Protein AF-0000000066698852 (afdb_homodimer)

Solvent-accessible surface area (backbone atoms only — not comparable to full-atom values): 9859 Å² total; per-residue (Å²): 121,86,80,68,68,72,32,49,58,66,70,62,49,50,51,53,52,51,56,53,48,52,40,48,75,69,67,52,78,54,37,38,57,51,14,38,50,54,21,51,51,42,23,73,74,72,44,73,38,41,27,20,40,26,29,68,40,68,20,53,28,74,77,62,49,87,61,31,27,42,60,52,72,57,92,77,29,40,36,40,39,32,29,46,48,65,72,72,73,83,120,120,87,81,68,70,71,32,48,58,65,68,62,50,50,51,54,52,50,54,54,47,50,41,48,75,69,67,52,78,54,36,40,57,52,13,38,51,53,22,51,51,42,24,72,74,72,45,71,36,39,29,19,39,26,30,67,40,68,19,55,27,74,77,62,49,87,60,30,28,41,59,51,73,56,89,78,29,39,37,40,39,34,30,47,46,66,72,72,73,83,120

pLDDT: mean 89.67, std 16.62, range [26.58, 98.56]

Foldseek 3Di:
DPPDDQQADPVLQVVLVVQLLVCVVVVNPPQVVSQVVSQVVCCVVPNHFKGKDKAQDDDDDDDADGRFWDWDDDVNMIMIMGGDDPPPPPD/DPPDDQQADPVLQVVLVVQLLVCVVVVNPPQVVSQVVSQVVCCVVPNHFKGKDKAQDDDDDDDADGRFWDWDDDVNMIMIMGGDDPPPPPD

Structure (mmCIF, N/CA/C/O backbone):
data_AF-0000000066698852-model_v1
#
loop_
_entity.id
_entity.type
_entity.pdbx_description
1 polymer 'Dynein light chain'
#
loop_
_atom_site.group_PDB
_atom_site.id
_atom_site.type_symbol
_atom_site.label_atom_id
_atom_site.label_alt_id
_atom_site.label_comp_id
_atom_site.label_asym_id
_atom_site.label_entity_id
_atom_site.label_seq_id
_atom_site.pdbx_PDB_ins_code
_atom_site.Cartn_x
_atom_site.Cartn_y
_atom_site.Cartn_z
_atom_site.occupancy
_atom_site.B_iso_or_equiv
_atom_site.auth_seq_id
_atom_site.auth_comp_id
_atom_site.auth_asym_id
_atom_site.auth_atom_id
_atom_site.pdbx_PDB_model_num
ATOM 1 N N . MET A 1 1 ? 5.797 -12.68 11.023 1 33.97 1 MET A N 1
ATOM 2 C CA . MET A 1 1 ? 4.699 -12.891 10.086 1 33.97 1 MET A CA 1
ATOM 3 C C . MET A 1 1 ? 3.662 -11.773 10.203 1 33.97 1 MET A C 1
ATOM 5 O O . MET A 1 1 ? 3.264 -11.406 11.312 1 33.97 1 MET A O 1
ATOM 9 N N . MET A 1 2 ? 3.812 -10.758 9.359 1 45.91 2 MET A N 1
ATOM 10 C CA . MET A 1 2 ? 2.898 -9.641 9.555 1 45.91 2 MET A CA 1
ATOM 11 C C . MET A 1 2 ? 1.487 -10.133 9.859 1 45.91 2 MET A C 1
ATOM 13 O O . MET A 1 2 ? 0.94 -10.953 9.117 1 45.91 2 MET A O 1
ATOM 17 N N . ASN A 1 3 ? 1.207 -10.367 11.055 1 53.03 3 ASN A N 1
ATOM 18 C CA . ASN A 1 3 ? -0.114 -10.844 11.453 1 53.03 3 ASN A CA 1
ATOM 19 C C . ASN A 1 3 ? -1.215 -9.898 10.977 1 53.03 3 ASN A C 1
ATOM 21 O O . ASN A 1 3 ? -1.346 -8.781 11.484 1 53.03 3 ASN A O 1
ATOM 25 N N . TYR A 1 4 ? -1.454 -10.109 9.586 1 64.75 4 TYR A N 1
ATOM 26 C CA . TYR A 1 4 ? -2.572 -9.297 9.125 1 64.75 4 TYR A CA 1
ATOM 27 C C . TYR A 1 4 ? -3.904 -9.945 9.484 1 64.75 4 TYR A C 1
ATOM 29 O O . TYR A 1 4 ? -4.082 -11.148 9.305 1 64.75 4 TYR A O 1
ATOM 37 N N . SER A 1 5 ? -4.57 -9.297 10.367 1 73 5 SER A N 1
ATOM 38 C CA . SER A 1 5 ? -5.941 -9.727 10.648 1 73 5 SER A CA 1
ATOM 39 C C . SER A 1 5 ? -6.902 -9.219 9.578 1 73 5 SER A C 1
ATOM 41 O O . SER A 1 5 ? -6.719 -8.125 9.031 1 73 5 SER A O 1
ATOM 43 N N . ILE A 1 6 ? -7.762 -10.227 9.141 1 80.19 6 ILE A N 1
ATOM 44 C CA . ILE A 1 6 ? -8.82 -9.805 8.234 1 80.19 6 ILE A CA 1
ATOM 45 C C . ILE A 1 6 ? -9.859 -8.984 8.992 1 80.19 6 ILE A C 1
ATOM 47 O O . ILE A 1 6 ? -10.398 -9.43 10.008 1 80.19 6 ILE A O 1
ATOM 51 N N . GLU A 1 7 ? -10.016 -7.797 8.727 1 87.75 7 GLU A N 1
ATOM 52 C CA . GLU A 1 7 ? -11.031 -6.891 9.258 1 87.75 7 GLU A CA 1
ATOM 53 C C . GLU A 1 7 ? -11.969 -6.41 8.156 1 87.75 7 GLU A C 1
ATOM 55 O O . GLU A 1 7 ? -11.922 -5.242 7.762 1 87.75 7 GLU A O 1
ATOM 60 N N . MET A 1 8 ? -12.781 -7.348 7.625 1 91.75 8 MET A N 1
ATOM 61 C CA . MET A 1 8 ? -13.719 -7.059 6.543 1 91.75 8 MET A CA 1
ATOM 62 C C . MET A 1 8 ? -14.844 -8.086 6.504 1 91.75 8 MET A C 1
ATOM 64 O O . MET A 1 8 ? -14.625 -9.258 6.82 1 91.75 8 MET A O 1
ATOM 68 N N . ASP A 1 9 ? -16.031 -7.656 6.125 1 92.56 9 ASP A N 1
ATOM 69 C CA . ASP A 1 9 ? -17.188 -8.547 5.965 1 92.56 9 ASP A CA 1
ATOM 70 C C . ASP A 1 9 ? -16.859 -9.68 4.992 1 92.56 9 ASP A C 1
ATOM 72 O O . ASP A 1 9 ? -16.188 -9.469 3.984 1 92.56 9 ASP A O 1
ATOM 76 N N . LYS A 1 10 ? -17.438 -10.852 5.242 1 94.31 10 LYS A N 1
ATOM 77 C CA . LYS A 1 10 ? -17.094 -12.07 4.52 1 94.31 10 LYS A CA 1
ATOM 78 C C . LYS A 1 10 ? -17.453 -11.945 3.039 1 94.31 10 LYS A C 1
ATOM 80 O O . LYS A 1 10 ? -16.703 -12.398 2.174 1 94.31 10 LYS A O 1
ATOM 85 N N . ALA A 1 11 ? -18.594 -11.469 2.789 1 95.19 11 ALA A N 1
ATOM 86 C CA . ALA A 1 11 ? -19.031 -11.352 1.399 1 95.19 11 ALA A CA 1
ATOM 87 C C . ALA A 1 11 ? -18.094 -10.445 0.604 1 95.19 11 ALA A C 1
ATOM 89 O O . ALA A 1 11 ? -17.734 -10.766 -0.531 1 95.19 11 ALA A O 1
ATOM 90 N N . LYS A 1 12 ? -17.75 -9.32 1.176 1 95.44 12 LYS A N 1
ATOM 91 C CA . LYS A 1 12 ? -16.812 -8.383 0.566 1 95.44 12 LYS A CA 1
ATOM 92 C C . LYS A 1 12 ? -15.445 -9.016 0.366 1 95.44 12 LYS A C 1
ATOM 94 O O . LYS A 1 12 ? -14.836 -8.859 -0.692 1 95.44 12 LYS A O 1
ATOM 99 N N . ALA A 1 13 ? -15.016 -9.742 1.309 1 97 13 ALA A N 1
ATOM 100 C CA . ALA A 1 13 ? -13.727 -10.43 1.243 1 97 13 ALA A CA 1
ATOM 101 C C . ALA A 1 13 ? -13.719 -11.477 0.128 1 97 13 ALA A C 1
ATOM 103 O O . ALA A 1 13 ? 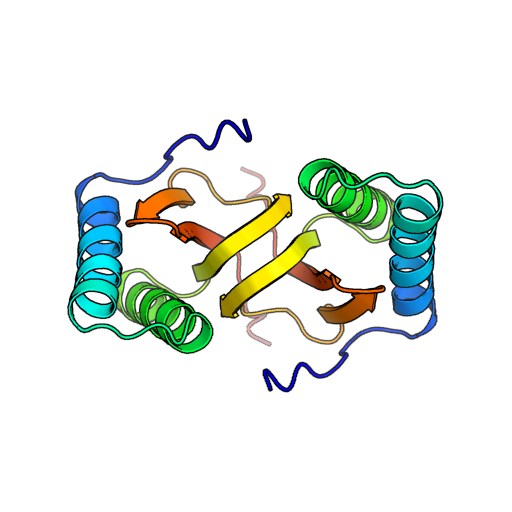-12.766 -11.555 -0.65 1 97 13 ALA A O 1
ATOM 104 N N . LEU A 1 14 ? -14.797 -12.211 0.045 1 97.44 14 LEU A N 1
ATOM 105 C CA . LEU A 1 14 ? -14.906 -13.25 -0.971 1 97.44 14 LEU A CA 1
ATOM 106 C C . LEU A 1 14 ? -14.938 -12.648 -2.369 1 97.44 14 LEU A C 1
ATOM 108 O O . LEU A 1 14 ? -14.352 -13.195 -3.303 1 97.44 14 LEU A O 1
ATOM 112 N N . PHE A 1 15 ? -15.617 -11.562 -2.438 1 98 15 PHE A N 1
ATOM 113 C CA . PHE A 1 15 ? -15.672 -10.852 -3.709 1 98 15 PHE A CA 1
ATOM 114 C C . PHE A 1 15 ? -14.281 -10.453 -4.172 1 98 15 PHE A C 1
ATOM 116 O O . PHE A 1 15 ? -13.914 -10.688 -5.324 1 98 15 PHE A O 1
ATOM 123 N N . ALA A 1 16 ? -13.484 -9.867 -3.367 1 98.38 16 ALA A N 1
ATOM 124 C CA . ALA A 1 16 ? -12.109 -9.461 -3.676 1 98.38 16 ALA A CA 1
ATOM 125 C C . ALA A 1 16 ? -11.258 -10.656 -4.082 1 98.38 16 ALA A C 1
ATOM 127 O O . ALA A 1 16 ? -10.547 -10.609 -5.086 1 98.38 16 ALA A O 1
ATOM 128 N N . GLN A 1 17 ? -11.344 -11.727 -3.289 1 98.31 17 GLN A N 1
ATOM 129 C CA . GLN A 1 17 ? -10.547 -12.922 -3.518 1 98.31 17 GLN A CA 1
ATOM 130 C C . GLN A 1 17 ? -10.875 -13.555 -4.867 1 98.31 17 GLN A C 1
ATOM 132 O O . GLN A 1 17 ? -9.977 -13.961 -5.609 1 98.31 17 GLN A O 1
ATOM 137 N N . LYS A 1 18 ? -12.125 -13.602 -5.172 1 98.31 18 LYS A N 1
ATOM 138 C CA . LYS A 1 18 ? -12.562 -14.18 -6.438 1 98.31 18 LYS A CA 1
ATOM 139 C C . LYS A 1 18 ? -12.07 -13.359 -7.621 1 98.31 18 LYS A C 1
ATOM 141 O O . LYS A 1 18 ? -11.664 -13.906 -8.648 1 98.31 18 LYS A O 1
ATOM 146 N N . LEU A 1 19 ? -12.172 -12.102 -7.496 1 98.44 19 LEU A N 1
ATOM 147 C CA . LEU A 1 19 ? -11.734 -11.203 -8.562 1 98.44 19 LEU A CA 1
ATOM 148 C C . LEU A 1 19 ? -10.258 -11.406 -8.875 1 98.44 19 LEU A C 1
ATOM 150 O O . LEU A 1 19 ? -9.875 -11.539 -10.039 1 98.44 19 LEU A O 1
ATOM 154 N N . VAL A 1 20 ? -9.383 -11.438 -7.895 1 98.5 20 VAL A N 1
ATOM 155 C CA . VAL A 1 20 ? -7.945 -11.578 -8.094 1 98.5 20 VAL A CA 1
ATOM 156 C C . VAL A 1 20 ? -7.633 -12.984 -8.602 1 98.5 20 VAL A C 1
ATOM 158 O O . VAL A 1 20 ? -6.805 -13.164 -9.5 1 98.5 20 VAL A O 1
ATOM 161 N N . GLN A 1 21 ? -8.32 -13.969 -7.992 1 98.25 21 GLN A N 1
ATOM 162 C CA . GLN A 1 21 ? -8.133 -15.352 -8.414 1 98.25 21 GLN A CA 1
ATOM 163 C C . GLN A 1 21 ? -8.422 -15.516 -9.906 1 98.25 21 GLN A C 1
ATOM 165 O O . GLN A 1 21 ? -7.691 -16.219 -10.609 1 98.25 21 GLN A O 1
ATOM 170 N N . LYS A 1 22 ? -9.484 -14.922 -10.289 1 98.38 22 LYS A N 1
ATOM 171 C CA . LYS A 1 22 ? -9.859 -14.977 -11.703 1 98.38 22 LYS A CA 1
ATOM 172 C C . LYS A 1 22 ? -8.727 -14.461 -12.586 1 98.38 22 LYS A C 1
ATOM 174 O O . LYS A 1 22 ? -8.375 -15.086 -13.586 1 98.38 22 LYS A O 1
ATOM 179 N N . GLU A 1 23 ? -8.133 -13.289 -12.258 1 98.12 23 GLU A N 1
ATOM 180 C CA . GLU A 1 23 ? -7.047 -12.703 -13.031 1 98.12 23 GLU A CA 1
ATOM 181 C C . GLU A 1 23 ? -5.84 -13.633 -13.078 1 98.12 23 GLU A C 1
ATOM 183 O O . GLU A 1 23 ? -5.246 -13.828 -14.141 1 98.12 23 GLU A O 1
ATOM 188 N N . ILE A 1 24 ? -5.582 -14.258 -11.953 1 96.94 24 ILE A N 1
ATOM 189 C CA . ILE A 1 24 ? -4.422 -15.133 -11.852 1 96.94 24 ILE A CA 1
ATOM 190 C C . ILE A 1 24 ? -4.664 -16.406 -12.641 1 96.94 24 ILE A C 1
ATOM 192 O O . ILE A 1 24 ? -3.764 -16.906 -13.32 1 96.94 24 ILE A O 1
ATOM 196 N N . ASP A 1 25 ? -5.848 -16.953 -12.547 1 96.81 25 ASP A N 1
ATOM 197 C CA . ASP A 1 25 ? -6.227 -18.156 -13.289 1 96.81 25 ASP A CA 1
ATOM 198 C C . ASP A 1 25 ? -6.121 -17.922 -14.797 1 96.81 25 ASP A C 1
ATOM 200 O O . ASP A 1 25 ? -5.809 -18.844 -15.555 1 96.81 25 ASP A O 1
ATOM 204 N N . MET A 1 26 ? -6.316 -16.703 -15.203 1 97.38 26 MET A N 1
ATOM 205 C CA . MET A 1 26 ? -6.23 -16.328 -16.609 1 97.38 26 MET A CA 1
ATOM 206 C C . MET A 1 26 ? -4.789 -16 -17 1 97.38 26 MET A C 1
ATOM 208 O O . MET A 1 26 ? -4.535 -15.531 -18.109 1 97.38 26 MET A O 1
ATOM 212 N N . LYS A 1 27 ? -3.889 -16.156 -16.062 1 95.69 27 LYS A N 1
ATOM 213 C CA . LYS A 1 27 ? -2.451 -15.977 -16.234 1 95.69 27 LYS A CA 1
ATOM 214 C C . LYS A 1 27 ? -2.113 -14.508 -16.484 1 95.69 27 LYS A C 1
ATOM 216 O O . LYS A 1 27 ? -1.196 -14.203 -17.25 1 95.69 27 LYS A O 1
ATOM 221 N N . ASN A 1 28 ? -3.002 -13.656 -16 1 95.5 28 ASN A N 1
ATOM 222 C CA . ASN A 1 28 ? -2.637 -12.25 -15.914 1 95.5 28 ASN A CA 1
ATOM 223 C C . ASN A 1 28 ? -1.689 -11.984 -14.75 1 95.5 28 ASN A C 1
ATOM 225 O O . ASN A 1 28 ? -2.107 -12 -13.594 1 95.5 28 ASN A O 1
ATOM 229 N N . TYR A 1 29 ? -0.413 -11.641 -15.062 1 94 29 TYR A N 1
ATOM 230 C CA . TYR A 1 29 ? 0.559 -11.453 -13.992 1 94 29 TYR A CA 1
ATOM 231 C C . TYR A 1 29 ? 1.043 -10.008 -13.945 1 94 29 TYR A C 1
ATOM 233 O O . TYR A 1 29 ? 2.131 -9.727 -13.438 1 94 29 TYR A O 1
ATOM 241 N N . ASN A 1 30 ? 0.287 -9.195 -14.695 1 96.81 30 ASN A N 1
ATOM 242 C CA . ASN A 1 30 ? 0.529 -7.766 -14.508 1 96.81 30 ASN A CA 1
ATOM 243 C C . ASN A 1 30 ? -0.047 -7.27 -13.188 1 96.81 30 ASN A C 1
ATOM 245 O O . ASN A 1 30 ? -1.212 -6.871 -13.125 1 96.81 30 ASN A O 1
ATOM 249 N N . LEU A 1 31 ? 0.776 -7.309 -12.18 1 97 31 LEU A N 1
ATOM 250 C CA . LEU A 1 31 ? 0.359 -7.059 -10.797 1 97 31 LEU A CA 1
ATOM 251 C C . LEU A 1 31 ? -0.212 -5.652 -10.648 1 97 31 LEU A C 1
ATOM 253 O O . LEU A 1 31 ? -1.155 -5.441 -9.883 1 97 31 LEU A O 1
ATOM 257 N N . GLN A 1 32 ? 0.318 -4.789 -11.438 1 96.25 32 GLN A N 1
ATOM 258 C CA . GLN A 1 32 ? -0.201 -3.428 -11.414 1 96.25 32 GLN A CA 1
ATOM 259 C C . GLN A 1 32 ? -1.63 -3.373 -11.945 1 96.25 32 GLN A C 1
ATOM 261 O O . GLN A 1 32 ? -2.479 -2.67 -11.391 1 96.25 32 GLN A O 1
ATOM 266 N N . GLN A 1 33 ? -1.847 -4.016 -12.914 1 97.25 33 GLN A N 1
ATOM 267 C CA . GLN A 1 33 ? -3.178 -4.039 -13.516 1 97.25 33 GLN A CA 1
ATOM 268 C C . GLN A 1 33 ? -4.184 -4.719 -12.594 1 97.25 33 GLN A C 1
ATOM 270 O O . GLN A 1 33 ? -5.336 -4.297 -12.5 1 97.25 33 GLN A O 1
ATOM 275 N N . ILE A 1 34 ? -3.748 -5.754 -11.953 1 98.31 34 ILE A N 1
ATOM 276 C CA . ILE A 1 34 ? -4.625 -6.457 -11.023 1 98.31 34 ILE A CA 1
ATOM 277 C C . ILE A 1 34 ? -4.973 -5.539 -9.852 1 98.31 34 ILE A C 1
ATOM 279 O O . ILE A 1 34 ? -6.137 -5.449 -9.453 1 98.31 34 ILE A O 1
ATOM 283 N N . ALA A 1 35 ? -3.977 -4.891 -9.375 1 98.5 35 ALA A N 1
ATOM 284 C CA . ALA A 1 35 ? -4.207 -3.947 -8.281 1 98.5 35 ALA A CA 1
ATOM 285 C C . ALA A 1 35 ? -5.176 -2.848 -8.703 1 98.5 35 ALA A C 1
ATOM 287 O O . ALA A 1 35 ? -6.078 -2.484 -7.941 1 98.5 35 ALA A O 1
ATOM 288 N N . LYS A 1 36 ? -4.977 -2.383 -9.867 1 98.12 36 LYS A N 1
ATOM 289 C CA . LYS A 1 36 ? -5.859 -1.353 -10.406 1 98.12 36 LYS A CA 1
ATOM 290 C C . LYS A 1 36 ? -7.293 -1.858 -10.516 1 98.12 36 LYS A C 1
ATOM 292 O O . LYS A 1 36 ? -8.234 -1.169 -10.102 1 98.12 36 LYS A O 1
ATOM 297 N N . LEU A 1 37 ? -7.441 -2.977 -11.023 1 98.5 37 LEU A N 1
ATOM 298 C CA . LEU A 1 37 ? -8.758 -3.588 -11.195 1 98.5 37 LEU A CA 1
ATOM 299 C C . LEU A 1 37 ? -9.469 -3.717 -9.852 1 98.5 37 LEU A C 1
ATOM 301 O O . LEU A 1 37 ? -10.633 -3.326 -9.727 1 98.5 37 LEU A O 1
ATOM 305 N N . LEU A 1 38 ? -8.781 -4.277 -8.922 1 98.56 38 LEU A N 1
ATOM 306 C CA . LEU A 1 38 ? -9.367 -4.492 -7.602 1 98.56 38 LEU A CA 1
ATOM 307 C C . LEU A 1 38 ? -9.719 -3.162 -6.945 1 98.56 38 LEU A C 1
ATOM 309 O O . LEU A 1 38 ? -10.844 -2.982 -6.465 1 98.56 38 LEU A O 1
ATOM 313 N N . LYS A 1 39 ? -8.852 -2.26 -6.957 1 97.81 39 LYS A N 1
ATOM 314 C CA . LYS A 1 39 ? -9.062 -0.948 -6.352 1 97.81 39 LYS A CA 1
ATOM 315 C C . LYS A 1 39 ? -10.258 -0.239 -6.98 1 97.81 39 LYS A C 1
ATOM 317 O O . LYS A 1 39 ? -11.141 0.246 -6.273 1 97.81 39 LYS A O 1
ATOM 322 N N . GLU A 1 40 ? -10.312 -0.208 -8.258 1 98.19 40 GLU A N 1
ATOM 323 C CA . GLU A 1 40 ? -11.375 0.508 -8.961 1 98.19 40 GLU A CA 1
ATOM 324 C C . GLU A 1 40 ? -12.719 -0.181 -8.773 1 98.19 40 GLU A C 1
ATOM 326 O O . GLU A 1 40 ? -13.75 0.485 -8.648 1 98.19 40 GLU A O 1
ATOM 331 N N . THR A 1 41 ? -12.758 -1.433 -8.773 1 98.44 41 THR A N 1
ATOM 332 C CA . THR A 1 41 ? -13.984 -2.182 -8.555 1 98.44 41 THR A CA 1
ATOM 333 C C . THR A 1 41 ? -14.555 -1.899 -7.164 1 98.44 41 THR A C 1
ATOM 335 O O . THR A 1 41 ? -15.758 -1.688 -7.012 1 98.44 41 THR A O 1
ATOM 338 N N . PHE A 1 42 ? -13.711 -1.818 -6.219 1 97.75 42 PHE A N 1
ATOM 339 C CA . PHE A 1 42 ? -14.164 -1.561 -4.855 1 97.75 42 PHE A CA 1
ATOM 340 C C . PHE A 1 42 ? -14.562 -0.099 -4.688 1 97.75 42 PHE A C 1
ATOM 342 O O . PHE A 1 42 ? -15.531 0.209 -3.99 1 97.75 42 PHE A O 1
ATOM 349 N N . ASP A 1 43 ? -13.836 0.74 -5.293 1 96.31 43 ASP A N 1
ATOM 350 C CA . ASP A 1 43 ? -14.258 2.137 -5.289 1 96.31 43 ASP A CA 1
ATOM 351 C C . ASP A 1 43 ? -15.672 2.287 -5.848 1 96.31 43 ASP A C 1
ATOM 353 O O . ASP A 1 43 ? -16.5 3 -5.273 1 96.31 43 ASP A O 1
ATOM 357 N N . LYS A 1 44 ? -15.922 1.626 -6.902 1 97.69 44 LYS A N 1
ATOM 358 C CA . LYS A 1 44 ? -17.203 1.723 -7.594 1 97.69 44 LYS A CA 1
ATOM 359 C C . LYS A 1 44 ? -18.312 1.052 -6.789 1 97.69 44 LYS A C 1
ATOM 361 O O . LYS A 1 44 ? -19.438 1.548 -6.742 1 97.69 44 LYS A O 1
ATOM 366 N N . THR A 1 45 ? -18.047 -0.022 -6.117 1 96.81 45 THR A N 1
ATOM 367 C CA . THR A 1 45 ? -19.047 -0.869 -5.492 1 96.81 45 THR A CA 1
ATOM 368 C C . THR A 1 45 ? -19.281 -0.449 -4.043 1 96.81 45 THR A C 1
ATOM 370 O O . THR A 1 45 ? -20.406 -0.529 -3.545 1 96.81 45 THR A O 1
ATOM 373 N N . TYR A 1 46 ? -18.234 0.055 -3.375 1 94.62 46 TYR A N 1
ATOM 374 C CA . TYR A 1 46 ? -18.344 0.225 -1.932 1 94.62 46 TYR A CA 1
ATOM 375 C C . TYR A 1 46 ? -17.953 1.636 -1.514 1 94.62 46 TYR A C 1
ATOM 377 O O . TYR A 1 46 ? -17.797 1.915 -0.323 1 94.62 46 TYR A O 1
ATOM 385 N N . GLY A 1 47 ? -17.719 2.482 -2.441 1 93.38 47 GLY A N 1
ATOM 386 C CA . GLY A 1 47 ? -17.344 3.855 -2.139 1 93.38 47 GLY A CA 1
ATOM 387 C C . GLY A 1 47 ? -15.859 4.113 -2.281 1 93.38 47 GLY A C 1
ATOM 388 O O . GLY A 1 47 ? -15.047 3.223 -2.037 1 93.38 47 GLY A O 1
ATOM 389 N N . ILE A 1 48 ? -15.492 5.301 -2.471 1 91.69 48 ILE A N 1
ATOM 390 C CA . ILE A 1 48 ? -14.133 5.684 -2.838 1 91.69 48 ILE A CA 1
ATOM 391 C C . ILE A 1 48 ? -13.211 5.512 -1.637 1 91.69 48 ILE A C 1
ATOM 393 O O . ILE A 1 48 ? -13.672 5.395 -0.5 1 91.69 48 ILE A O 1
ATOM 397 N N . GLY A 1 49 ? -11.875 5.434 -1.916 1 92.25 49 GLY A N 1
ATOM 398 C CA . GLY A 1 49 ? -10.891 5.441 -0.848 1 92.25 49 GLY A CA 1
ATOM 399 C C . GLY A 1 49 ? -10.117 4.141 -0.734 1 92.25 49 GLY A C 1
ATOM 400 O O . GLY A 1 49 ? -9.211 4.02 0.095 1 92.25 49 GLY A O 1
ATOM 401 N N . TRP A 1 50 ? -10.438 3.223 -1.534 1 95.44 50 TRP A N 1
ATOM 402 C CA . TRP A 1 50 ? -9.734 1.945 -1.458 1 95.44 50 TRP A CA 1
ATOM 403 C C . TRP A 1 50 ? -8.336 2.057 -2.055 1 95.44 50 TRP A C 1
ATOM 405 O O . TRP A 1 50 ? -8.109 2.82 -2.998 1 95.44 50 TRP A O 1
ATOM 415 N N . GLN A 1 51 ? -7.32 1.324 -1.535 1 96.5 51 GLN A N 1
ATOM 416 C CA . GLN A 1 51 ? -5.957 1.142 -2.02 1 96.5 51 GLN A CA 1
ATOM 417 C C . GLN A 1 51 ? -5.609 -0.339 -2.143 1 96.5 51 GLN A C 1
ATOM 419 O O . GLN A 1 51 ? -6.062 -1.158 -1.342 1 96.5 51 GLN A O 1
ATOM 424 N N . CYS A 1 52 ? -4.789 -0.672 -3.084 1 98.25 52 CYS A N 1
ATOM 425 C CA . CYS A 1 52 ? -4.484 -2.084 -3.279 1 98.25 52 CYS A CA 1
ATOM 426 C C . CYS A 1 52 ? -2.998 -2.287 -3.562 1 98.25 52 CYS A C 1
ATOM 428 O O . CYS A 1 52 ? -2.4 -1.535 -4.336 1 98.25 52 CYS A O 1
ATOM 430 N N . ILE A 1 53 ? -2.416 -3.244 -2.918 1 98.31 53 ILE A N 1
ATOM 431 C CA . ILE A 1 53 ? -1.06 -3.727 -3.148 1 98.31 53 ILE A CA 1
ATOM 432 C C . ILE A 1 53 ? -1.088 -5.227 -3.439 1 98.31 53 ILE A C 1
ATOM 434 O O . ILE A 1 53 ? -1.791 -5.98 -2.764 1 98.31 53 ILE A O 1
ATOM 438 N N . ILE A 1 54 ? -0.388 -5.672 -4.414 1 98.31 54 ILE A N 1
ATOM 439 C CA . ILE A 1 54 ? -0.248 -7.094 -4.723 1 98.31 54 ILE A CA 1
ATOM 440 C C . ILE A 1 54 ? 1.203 -7.398 -5.086 1 98.31 54 ILE A C 1
ATOM 442 O O . ILE A 1 54 ? 1.825 -6.664 -5.855 1 98.31 54 ILE A O 1
ATOM 446 N N . GLY A 1 55 ? 1.785 -8.453 -4.512 1 97.56 55 GLY A N 1
ATOM 447 C CA . GLY A 1 55 ? 3.17 -8.781 -4.816 1 97.56 55 GLY A CA 1
ATOM 448 C C . GLY A 1 55 ? 3.645 -10.047 -4.141 1 97.56 55 GLY A C 1
ATOM 449 O O . GLY A 1 55 ? 2.914 -10.648 -3.344 1 97.56 55 GLY A O 1
ATOM 450 N N . ASN A 1 56 ? 4.887 -10.539 -4.461 1 96.44 56 ASN A N 1
ATOM 451 C CA . ASN A 1 56 ? 5.422 -11.758 -3.863 1 96.44 56 ASN A CA 1
ATOM 452 C C . ASN A 1 56 ? 6.637 -11.469 -2.986 1 96.44 56 ASN A C 1
ATOM 454 O O . ASN A 1 56 ? 7.113 -12.352 -2.268 1 96.44 56 ASN A O 1
ATOM 458 N N . SER A 1 57 ? 7.109 -10.172 -3.027 1 96.06 57 SER A N 1
ATOM 459 C CA . SER A 1 57 ? 8.234 -9.789 -2.182 1 96.06 57 SER A CA 1
ATOM 460 C C . SER A 1 57 ? 8.164 -8.312 -1.797 1 96.06 57 SER A C 1
ATOM 462 O O . SER A 1 57 ? 8.766 -7.461 -2.457 1 96.06 57 SER A O 1
ATOM 464 N N . PHE A 1 58 ? 7.5 -8.055 -0.736 1 97.44 58 PHE A N 1
ATOM 465 C CA . PHE A 1 58 ? 7.359 -6.688 -0.26 1 97.44 58 PHE A CA 1
ATOM 466 C C . PHE A 1 58 ? 7.023 -6.66 1.227 1 97.44 58 PHE A C 1
ATOM 468 O O . PHE A 1 58 ? 6.551 -7.656 1.779 1 97.44 58 PHE A O 1
ATOM 475 N N . GLY A 1 59 ? 7.297 -5.559 1.866 1 96.75 59 GLY A N 1
ATOM 476 C CA . GLY A 1 59 ? 6.809 -5.176 3.182 1 96.75 59 GLY A CA 1
ATOM 477 C C . GLY A 1 59 ? 6.035 -3.871 3.176 1 96.75 59 GLY A C 1
ATOM 478 O O . GLY A 1 59 ? 6.203 -3.049 2.271 1 96.75 59 GLY A O 1
ATOM 479 N N . CYS A 1 60 ? 5.156 -3.719 4.188 1 97.19 60 CYS A N 1
ATOM 480 C CA . CYS A 1 60 ? 4.363 -2.494 4.254 1 97.19 60 CYS A CA 1
ATOM 481 C C . CYS A 1 60 ? 3.932 -2.201 5.684 1 97.19 60 CYS A C 1
ATOM 483 O O . CYS A 1 60 ? 3.971 -3.086 6.543 1 97.19 60 CYS A O 1
ATOM 485 N N . TYR A 1 61 ? 3.711 -1.006 5.898 1 96.44 61 TYR A N 1
ATOM 486 C CA . TYR A 1 61 ? 3.115 -0.547 7.148 1 96.44 61 TYR A CA 1
ATOM 487 C C . TYR A 1 61 ? 2.072 0.535 6.891 1 96.44 61 TYR A C 1
ATOM 489 O O . TYR A 1 61 ? 2.41 1.643 6.465 1 96.44 61 TYR A O 1
ATOM 497 N N . ILE A 1 62 ? 0.792 0.109 7.109 1 94.44 62 ILE A N 1
ATOM 498 C CA . ILE A 1 62 ? -0.32 0.964 6.707 1 94.44 62 ILE A CA 1
ATOM 499 C C . ILE A 1 62 ? -1.328 1.068 7.852 1 94.44 62 ILE A C 1
ATOM 501 O O . ILE A 1 62 ? -1.437 0.158 8.68 1 94.44 62 ILE A O 1
ATOM 505 N N . THR A 1 63 ? -1.964 2.164 7.938 1 90.12 63 THR A N 1
ATOM 506 C CA . THR A 1 63 ? -3.104 2.375 8.828 1 90.12 63 THR A CA 1
ATOM 507 C C . THR A 1 63 ? -4.41 2.354 8.039 1 90.12 63 THR A C 1
ATOM 509 O O . THR A 1 63 ? -4.484 2.895 6.934 1 90.12 63 THR A O 1
ATOM 512 N N . HIS A 1 64 ? -5.367 1.631 8.508 1 86.06 64 HIS A N 1
ATOM 513 C CA . HIS A 1 64 ? -6.637 1.471 7.805 1 86.06 64 HIS A CA 1
ATOM 514 C C . HIS A 1 64 ? -7.816 1.726 8.734 1 86.06 64 HIS A C 1
ATOM 516 O O . HIS A 1 64 ? -7.664 1.729 9.961 1 86.06 64 HIS A O 1
ATOM 522 N N . LEU A 1 65 ? -8.992 1.982 8.156 1 85.38 65 LEU A N 1
ATOM 523 C CA . LEU A 1 65 ? -10.234 2.125 8.906 1 85.38 65 LEU A CA 1
ATOM 524 C C . LEU A 1 65 ? -10.719 0.771 9.422 1 85.38 65 LEU A C 1
ATOM 526 O O . LEU A 1 65 ? -10.344 -0.271 8.875 1 85.38 65 LEU A O 1
ATOM 530 N N . PRO A 1 66 ? -11.477 0.809 10.484 1 87 66 PRO A N 1
ATOM 531 C CA . PRO A 1 66 ? -12.039 -0.449 10.977 1 87 66 PRO A CA 1
ATOM 532 C C . PRO A 1 66 ? -12.891 -1.162 9.93 1 87 66 PRO A C 1
ATOM 534 O O . PRO A 1 66 ? -13.625 -0.514 9.172 1 87 66 PRO A O 1
ATOM 537 N N . ASN A 1 67 ? -12.789 -2.475 9.836 1 88.56 67 ASN A N 1
ATOM 538 C CA . ASN A 1 67 ? -13.586 -3.35 8.977 1 88.56 67 ASN A CA 1
ATOM 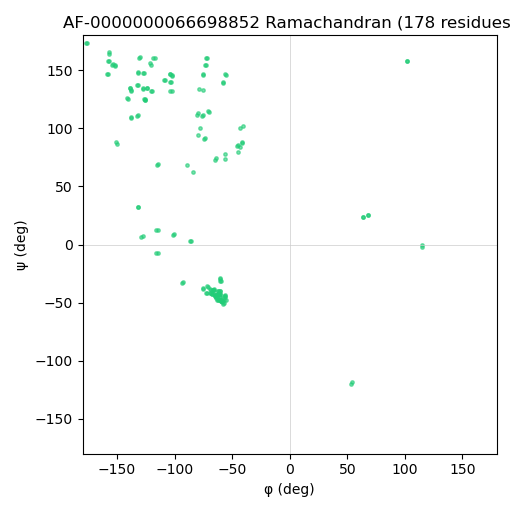539 C C . ASN A 1 67 ? -13.344 -3.053 7.496 1 88.56 67 ASN A C 1
ATOM 541 O O . ASN A 1 67 ? -14.234 -3.229 6.672 1 88.56 67 ASN A O 1
ATOM 545 N N . SER A 1 68 ? -12.273 -2.508 7.207 1 92.38 68 SER A N 1
ATOM 546 C CA . SE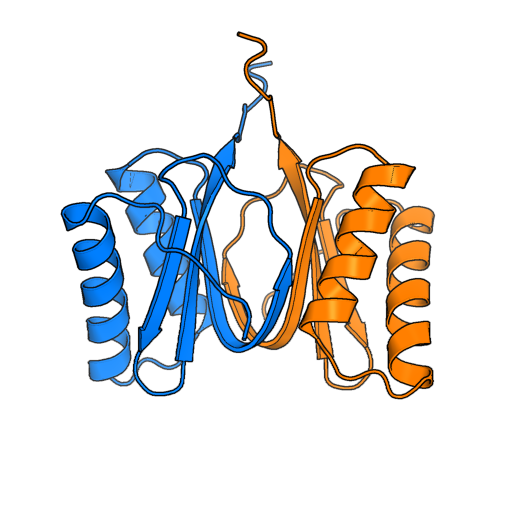R A 1 68 ? -11.992 -2.1 5.836 1 92.38 68 SER A CA 1
ATOM 547 C C . SER A 1 68 ? -10.609 -2.559 5.395 1 92.38 68 SER A C 1
ATOM 549 O O . SER A 1 68 ? -9.906 -1.843 4.672 1 92.38 68 SER A O 1
ATOM 551 N N . PHE A 1 69 ? -10.227 -3.643 5.91 1 95.69 69 PHE A N 1
ATOM 552 C CA . PHE A 1 69 ? -8.914 -4.184 5.605 1 95.69 69 PHE A CA 1
ATOM 553 C C . PHE A 1 69 ? -9 -5.66 5.234 1 95.69 69 PHE A C 1
ATOM 555 O O . PHE A 1 69 ? -9.656 -6.438 5.93 1 95.69 69 PHE A O 1
ATOM 562 N N . LEU A 1 70 ? -8.273 -6.039 4.223 1 97 70 LEU A N 1
ATOM 563 C CA . LEU A 1 70 ? -8.227 -7.43 3.783 1 97 70 LEU A CA 1
ATOM 564 C C . LEU A 1 70 ? -6.816 -7.816 3.354 1 97 70 LEU A C 1
ATOM 566 O O . LEU A 1 70 ? -6.195 -7.117 2.549 1 97 70 LEU A O 1
ATOM 570 N N . TYR A 1 71 ? -6.344 -8.836 3.922 1 96.75 71 TYR A N 1
ATOM 571 C CA . TYR A 1 71 ? -5.105 -9.477 3.5 1 96.75 71 TYR A CA 1
ATOM 572 C C . TYR A 1 71 ? -5.352 -10.93 3.107 1 96.75 71 TYR A C 1
ATOM 574 O O . TYR A 1 71 ? -5.973 -11.688 3.859 1 96.75 71 TYR A O 1
ATOM 58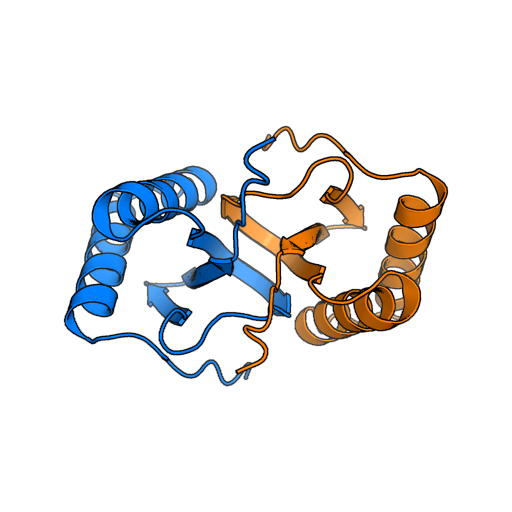2 N N . PHE A 1 72 ? -4.836 -11.344 1.976 1 97.19 72 PHE A N 1
ATOM 583 C CA . PHE A 1 72 ? -4.953 -12.75 1.6 1 97.19 72 PHE A CA 1
ATOM 584 C C . PHE A 1 72 ? -3.861 -13.133 0.609 1 97.19 72 PHE A C 1
ATOM 586 O O . PHE A 1 72 ? -3.188 -12.266 0.048 1 97.19 72 PHE A O 1
ATOM 593 N N . SER A 1 73 ? -3.73 -14.422 0.473 1 96.69 73 SER A N 1
ATOM 594 C CA . SER A 1 73 ? -2.773 -14.953 -0.493 1 96.69 73 SER A CA 1
ATOM 595 C C . SER A 1 73 ? -3.484 -15.594 -1.681 1 96.69 73 SER A C 1
ATOM 597 O O . SER A 1 73 ? -4.535 -16.219 -1.52 1 96.69 73 SER A O 1
ATOM 599 N N . VAL A 1 74 ? -2.955 -15.414 -2.803 1 96.5 74 VAL A N 1
ATOM 600 C CA . VAL A 1 74 ? -3.379 -16.109 -4.016 1 96.5 74 VAL A CA 1
ATOM 601 C C . VAL A 1 74 ? -2.156 -16.656 -4.75 1 96.5 74 VAL A C 1
ATOM 603 O O . VAL A 1 74 ? -1.331 -15.891 -5.254 1 96.5 74 VAL A O 1
ATOM 606 N N . GLN A 1 75 ? -2.068 -18 -4.73 1 95.19 75 GLN A N 1
ATOM 607 C CA . GLN A 1 75 ? -0.857 -18.656 -5.215 1 95.19 75 GLN A CA 1
ATOM 608 C C . GLN A 1 75 ? 0.381 -18.109 -4.508 1 95.19 75 GLN A C 1
ATOM 610 O O . GLN A 1 75 ? 0.476 -18.172 -3.279 1 95.19 75 GLN A O 1
ATOM 615 N N . TYR A 1 76 ? 1.302 -17.5 -5.258 1 94.06 76 TYR A N 1
ATOM 616 C CA . TYR A 1 76 ? 2.531 -17.062 -4.609 1 94.06 76 TYR A CA 1
ATOM 617 C C . TYR A 1 76 ? 2.494 -15.555 -4.336 1 94.06 76 TYR A C 1
ATOM 619 O O . TYR A 1 76 ? 3.467 -14.992 -3.834 1 94.06 76 TYR A O 1
ATOM 627 N N . PHE A 1 77 ? 1.307 -14.969 -4.566 1 97 77 PHE A N 1
ATOM 628 C CA . PHE A 1 77 ? 1.187 -13.523 -4.359 1 97 77 PHE A CA 1
ATOM 629 C C . PHE A 1 77 ? 0.454 -13.227 -3.057 1 97 77 PHE A C 1
ATOM 631 O O . PHE A 1 77 ? -0.429 -13.984 -2.646 1 97 77 PHE A O 1
ATOM 638 N N . SER A 1 78 ? 0.847 -12.164 -2.449 1 97.25 78 SER A N 1
ATOM 639 C CA . SER A 1 78 ? 0.072 -11.57 -1.363 1 97.25 78 SER A CA 1
ATOM 640 C C . SER A 1 78 ? -0.703 -10.352 -1.841 1 97.25 78 SER A C 1
ATOM 642 O O . SER A 1 78 ? -0.194 -9.555 -2.637 1 97.25 78 SER A O 1
ATOM 644 N N . VAL A 1 79 ? -1.895 -10.172 -1.271 1 98.06 79 VAL A N 1
ATOM 645 C CA . VAL A 1 79 ? -2.76 -9.055 -1.636 1 98.06 79 VAL A CA 1
ATOM 646 C C . VAL A 1 79 ? -3.174 -8.289 -0.38 1 98.06 79 VAL A C 1
ATOM 648 O O . VAL A 1 79 ? -3.555 -8.898 0.625 1 98.06 79 VAL A O 1
ATOM 651 N N . ILE A 1 80 ? -3.068 -7 -0.476 1 97.94 80 ILE A N 1
ATOM 652 C CA . ILE A 1 80 ? -3.576 -6.133 0.581 1 97.94 80 ILE A CA 1
ATOM 653 C C . ILE A 1 80 ? -4.547 -5.113 -0.01 1 97.94 80 ILE A C 1
ATOM 655 O O . ILE A 1 80 ? -4.215 -4.406 -0.963 1 97.94 80 ILE A O 1
ATOM 659 N N . LEU A 1 81 ? -5.707 -5.098 0.506 1 97.94 81 LEU A N 1
ATOM 660 C CA . LEU A 1 81 ? -6.77 -4.16 0.162 1 97.94 81 LEU A CA 1
ATOM 661 C C . LEU A 1 81 ? -7.289 -3.447 1.406 1 97.94 81 LEU A C 1
ATOM 663 O O . LEU A 1 81 ? -7.621 -4.094 2.404 1 97.94 81 LEU A O 1
ATOM 667 N N . PHE A 1 82 ? -7.262 -2.102 1.33 1 96.06 82 PHE A N 1
ATOM 668 C CA . PHE A 1 82 ? -7.727 -1.374 2.506 1 96.06 82 PHE A CA 1
ATOM 669 C C . PHE A 1 82 ? -8.297 -0.016 2.113 1 96.06 82 PHE A C 1
ATOM 671 O O . PHE A 1 82 ? -7.957 0.521 1.056 1 96.06 82 PHE A O 1
ATOM 678 N N . GLN A 1 83 ? -9.164 0.437 2.938 1 93.69 83 GLN A N 1
ATOM 679 C CA . GLN A 1 83 ? -9.797 1.729 2.68 1 93.69 83 GLN A CA 1
ATOM 680 C C . GLN A 1 83 ? -9.203 2.814 3.574 1 93.69 83 GLN A C 1
ATOM 682 O O . GLN A 1 83 ? -8.844 2.555 4.727 1 93.69 83 GLN A O 1
ATOM 687 N N . THR A 1 84 ? -9 3.967 3.027 1 90.38 84 THR A N 1
ATOM 688 C CA . THR A 1 84 ? -8.602 5.164 3.764 1 90.38 84 THR A CA 1
ATOM 689 C C . THR A 1 84 ? -9.656 6.258 3.629 1 90.38 84 THR A C 1
ATOM 691 O O . THR A 1 84 ? -10.578 6.141 2.818 1 90.38 84 THR A O 1
ATOM 694 N N . ASN A 1 85 ? -9.648 7.273 4.574 1 81 85 ASN A N 1
ATOM 695 C CA . ASN A 1 85 ? -10.57 8.398 4.484 1 81 85 ASN A CA 1
ATOM 696 C C . ASN A 1 85 ? -10.109 9.422 3.449 1 81 85 ASN A C 1
ATOM 698 O O . ASN A 1 85 ? -8.938 9.805 3.432 1 81 85 ASN A O 1
ATOM 702 N N . LEU A 1 86 ? -10.648 9.406 2.307 1 66.38 86 LEU A N 1
ATOM 703 C CA . LEU A 1 86 ? -10.312 10.445 1.34 1 66.38 86 LEU A CA 1
ATOM 704 C C . LEU A 1 86 ? -11.25 11.641 1.479 1 66.38 86 LEU A C 1
ATOM 706 O O . LEU A 1 86 ? -12.469 11.492 1.375 1 66.38 86 LEU A O 1
ATOM 710 N N . THR A 1 87 ? -11.297 12.43 2.449 1 52.91 87 THR A N 1
ATOM 711 C CA . THR A 1 87 ? -12.172 13.594 2.555 1 52.91 87 THR A CA 1
ATOM 712 C C . THR A 1 87 ? -11.828 14.625 1.488 1 52.91 87 THR A C 1
ATOM 714 O O . THR A 1 87 ? -10.719 15.156 1.464 1 52.91 87 THR A O 1
ATOM 717 N N . THR A 1 88 ? -12.211 14.328 0.236 1 45.81 88 THR A N 1
ATOM 718 C CA . THR A 1 88 ? -12.102 15.414 -0.733 1 45.81 88 THR A CA 1
ATOM 719 C C . THR A 1 88 ? -12.602 16.719 -0.134 1 45.81 88 THR A C 1
ATOM 721 O O . THR A 1 88 ? -13.664 16.766 0.493 1 45.81 88 THR A O 1
ATOM 724 N N . ALA A 1 89 ? -11.75 17.531 0.293 1 37.84 89 ALA A N 1
ATOM 725 C CA . ALA A 1 89 ? -12.203 18.875 0.675 1 37.84 89 ALA A CA 1
ATOM 726 C C . ALA A 1 89 ? -13.148 19.453 -0.375 1 37.84 89 ALA A C 1
ATOM 728 O O . ALA A 1 89 ? -12.828 19.453 -1.566 1 37.84 89 ALA A O 1
ATOM 729 N N . ILE A 1 90 ? -14.398 19.203 -0.367 1 31.36 90 ILE A N 1
ATOM 730 C CA . ILE A 1 90 ? -15.266 20.094 -1.123 1 31.36 90 ILE A CA 1
ATOM 731 C C . ILE A 1 90 ? -14.875 21.547 -0.857 1 31.36 90 ILE A C 1
ATOM 733 O O . ILE A 1 90 ? -14.906 22 0.287 1 31.36 90 ILE A O 1
ATOM 737 N N . VAL A 1 91 ? -13.812 21.953 -1.547 1 26.58 91 VAL A N 1
ATOM 738 C CA . VAL A 1 91 ? -13.789 23.406 -1.694 1 26.58 91 VAL A CA 1
ATOM 739 C C . VAL A 1 91 ? -14.727 23.828 -2.818 1 26.58 91 VAL A C 1
ATOM 741 O O . VAL A 1 91 ? -14.93 23.094 -3.779 1 26.58 91 VAL A O 1
ATOM 744 N N . MET B 1 1 ? 6.094 1.04 -16.922 1 34.5 1 MET B N 1
ATOM 745 C CA . MET B 1 1 ? 6.848 1.598 -15.805 1 34.5 1 MET B CA 1
ATOM 746 C C . MET B 1 1 ? 5.98 2.543 -14.977 1 34.5 1 MET B C 1
ATOM 748 O O . MET B 1 1 ? 5.277 3.391 -15.531 1 34.5 1 MET B O 1
ATOM 752 N N . MET B 1 2 ? 5.387 2.008 -13.891 1 45.56 2 MET B N 1
ATOM 753 C CA . MET B 1 2 ? 4.441 2.861 -13.172 1 45.56 2 MET B CA 1
ATOM 754 C C . MET B 1 2 ? 4.977 4.285 -13.055 1 45.56 2 MET B C 1
ATOM 756 O O . MET B 1 2 ? 6.105 4.488 -12.602 1 45.56 2 MET B O 1
ATOM 760 N N . ASN B 1 3 ? 4.719 5.066 -13.992 1 52.22 3 ASN B N 1
ATOM 761 C CA . ASN B 1 3 ? 5.191 6.449 -13.992 1 52.22 3 ASN B CA 1
ATOM 762 C C . ASN B 1 3 ? 4.73 7.195 -12.742 1 52.22 3 ASN B C 1
ATOM 764 O O . ASN B 1 3 ? 3.557 7.543 -12.617 1 52.22 3 ASN B O 1
ATOM 768 N N . TYR B 1 4 ? 5.496 6.742 -11.594 1 64.38 4 TYR B N 1
ATOM 769 C CA . TYR B 1 4 ? 5.125 7.516 -10.414 1 64.38 4 TYR B CA 1
ATOM 770 C C . TYR B 1 4 ? 5.824 8.867 -10.406 1 64.38 4 TYR B C 1
ATOM 772 O O . TYR B 1 4 ? 7.023 8.953 -10.688 1 64.38 4 TYR B O 1
ATOM 780 N N . SER B 1 5 ? 5.055 9.859 -10.547 1 72.25 5 SER B N 1
ATOM 781 C CA . SER B 1 5 ? 5.598 11.195 -10.344 1 72.25 5 SER B CA 1
ATOM 782 C C . SER B 1 5 ? 5.789 11.5 -8.859 1 72.25 5 SER B C 1
ATOM 784 O O . SER B 1 5 ? 5.004 11.055 -8.023 1 72.25 5 SER B O 1
ATOM 786 N N . ILE B 1 6 ? 7.055 12.047 -8.602 1 80.06 6 ILE B N 1
ATOM 787 C CA . ILE B 1 6 ? 7.285 12.508 -7.234 1 80.06 6 ILE B CA 1
ATOM 788 C C . ILE B 1 6 ? 6.461 13.766 -6.965 1 80.06 6 ILE B C 1
ATOM 790 O O . ILE B 1 6 ? 6.555 14.742 -7.703 1 80.06 6 ILE B O 1
ATOM 794 N N . GLU B 1 7 ? 5.547 13.734 -6.145 1 87.94 7 GLU B N 1
ATOM 795 C CA . GLU B 1 7 ? 4.738 14.852 -5.668 1 87.94 7 GLU B CA 1
ATOM 796 C C . GLU B 1 7 ? 4.992 15.117 -4.188 1 87.94 7 GLU B C 1
ATOM 798 O O . GLU B 1 7 ? 4.137 14.844 -3.346 1 87.94 7 GLU B O 1
ATOM 803 N N . MET B 1 8 ? 6.203 15.617 -3.873 1 91.81 8 MET B N 1
ATOM 804 C CA . MET B 1 8 ? 6.613 15.898 -2.5 1 91.81 8 MET B CA 1
ATOM 805 C C . MET B 1 8 ? 7.766 16.906 -2.475 1 91.81 8 MET B C 1
ATOM 807 O O . MET B 1 8 ? 8.602 16.906 -3.375 1 91.81 8 MET B O 1
ATOM 811 N N . ASP B 1 9 ? 7.801 17.75 -1.443 1 92.56 9 ASP B N 1
ATOM 812 C CA . ASP B 1 9 ? 8.883 18.703 -1.235 1 92.56 9 ASP B CA 1
ATOM 813 C C . ASP B 1 9 ? 10.234 17.984 -1.197 1 92.56 9 ASP B C 1
ATOM 815 O O . ASP B 1 9 ? 10.359 16.891 -0.639 1 92.56 9 ASP B O 1
ATOM 819 N N . LYS B 1 10 ? 11.258 18.656 -1.713 1 94.31 10 LYS B N 1
ATOM 820 C CA . LYS B 1 10 ? 12.57 18.047 -1.912 1 94.31 10 LYS B CA 1
ATOM 821 C C . LYS B 1 10 ? 13.195 17.641 -0.581 1 94.31 10 LYS B C 1
ATOM 823 O O . LYS B 1 10 ? 13.805 16.578 -0.479 1 94.31 10 LYS B O 1
ATOM 828 N N . ALA B 1 11 ? 13.125 18.5 0.337 1 95.25 11 ALA B N 1
ATOM 829 C CA . ALA B 1 11 ? 13.734 18.203 1.63 1 95.25 11 ALA B CA 1
ATOM 830 C C . ALA B 1 11 ? 13.094 16.969 2.266 1 95.25 11 ALA B C 1
ATOM 832 O O . ALA B 1 11 ? 13.797 16.125 2.814 1 95.25 11 ALA B O 1
ATOM 833 N N . LYS B 1 12 ? 11.789 16.938 2.219 1 95.69 12 LYS B N 1
ATOM 834 C CA . LYS B 1 12 ? 11.031 15.797 2.738 1 95.69 12 LYS B CA 1
ATOM 835 C C . LYS B 1 12 ? 11.383 14.516 1.984 1 95.69 12 LYS B C 1
ATOM 837 O O . LYS B 1 12 ? 11.578 13.461 2.596 1 95.69 12 LYS B O 1
ATOM 842 N N . ALA B 1 13 ? 11.516 14.594 0.733 1 96.94 13 ALA B N 1
ATOM 843 C CA . ALA B 1 13 ? 11.875 13.453 -0.112 1 96.94 13 ALA B CA 1
ATOM 844 C C . ALA B 1 13 ? 13.273 12.945 0.22 1 96.94 13 ALA B C 1
ATOM 846 O O . ALA B 1 13 ? 13.484 11.734 0.354 1 96.94 13 ALA B O 1
ATOM 847 N N . LEU B 1 14 ? 14.18 13.867 0.395 1 97.44 14 LEU B N 1
ATOM 848 C CA . LEU B 1 14 ? 15.562 13.508 0.704 1 97.44 14 LEU B CA 1
ATOM 849 C C . LEU B 1 14 ? 15.656 12.844 2.072 1 97.44 14 LEU B C 1
ATOM 851 O O . LEU B 1 14 ? 16.422 11.891 2.254 1 97.44 14 LEU B O 1
ATOM 855 N N . PHE B 1 15 ? 14.875 13.359 2.947 1 98.06 15 PHE B N 1
ATOM 856 C CA . PHE B 1 15 ? 14.828 12.773 4.281 1 98.06 15 PHE B CA 1
ATOM 857 C C . PHE B 1 15 ? 14.391 11.312 4.215 1 98.06 15 PHE B C 1
ATOM 859 O O . PHE B 1 15 ? 15.016 10.438 4.816 1 98.06 15 PHE B O 1
ATOM 866 N N . ALA B 1 16 ? 13.359 10.992 3.537 1 98.38 16 ALA B N 1
ATOM 867 C CA . ALA B 1 16 ? 12.852 9.633 3.371 1 98.38 16 ALA B CA 1
ATOM 868 C C . ALA B 1 16 ? 13.898 8.727 2.729 1 98.38 16 ALA B C 1
ATOM 870 O O . ALA B 1 16 ? 14.148 7.613 3.199 1 98.38 16 ALA B O 1
ATOM 871 N N . GLN B 1 17 ? 14.492 9.219 1.654 1 98.31 17 GLN B N 1
ATOM 872 C CA . GLN B 1 17 ? 15.477 8.445 0.9 1 98.31 17 GLN B CA 1
ATOM 873 C C . GLN B 1 17 ? 16.688 8.109 1.761 1 98.31 17 GLN B C 1
ATOM 875 O O . GLN B 1 17 ? 17.172 6.977 1.74 1 98.31 17 GLN B O 1
ATOM 880 N N . LYS B 1 18 ? 17.125 9.062 2.508 1 98.31 18 LYS B N 1
ATOM 881 C CA . LYS B 1 18 ? 18.281 8.852 3.375 1 98.31 18 LYS B CA 1
ATOM 882 C C . LYS B 1 18 ? 17.969 7.828 4.465 1 98.31 18 LYS B C 1
ATOM 884 O O . LYS B 1 18 ? 18.828 6.996 4.797 1 98.31 18 LYS B O 1
ATOM 889 N N . LEU B 1 19 ? 16.828 7.93 5.02 1 98.38 19 LEU B N 1
ATOM 890 C CA . LEU B 1 19 ? 16.422 7.008 6.078 1 98.38 19 LEU B CA 1
ATOM 891 C C . LEU B 1 19 ? 16.438 5.57 5.574 1 98.38 19 LEU B C 1
ATOM 893 O O . LEU B 1 19 ? 16.984 4.68 6.227 1 98.38 19 LEU B O 1
ATOM 897 N N . VAL B 1 20 ? 15.844 5.273 4.449 1 98.5 20 VAL B N 1
ATOM 898 C CA . VAL B 1 20 ? 15.758 3.922 3.902 1 98.5 20 VAL B CA 1
ATOM 899 C C . VAL B 1 20 ? 17.141 3.449 3.471 1 98.5 20 VAL B C 1
ATOM 901 O O . VAL B 1 20 ? 17.516 2.299 3.707 1 98.5 20 VAL B O 1
ATOM 904 N N . GLN B 1 21 ? 17.891 4.375 2.828 1 98.19 21 GLN B N 1
ATOM 905 C CA . GLN B 1 21 ? 19.25 4.047 2.396 1 98.19 21 GLN B CA 1
ATOM 906 C C . GLN B 1 21 ? 20.094 3.592 3.574 1 98.19 21 GLN B C 1
ATOM 908 O O . GLN B 1 21 ? 20.859 2.635 3.455 1 98.19 21 GLN B O 1
ATOM 913 N N . LYS B 1 22 ? 19.953 4.316 4.617 1 98.38 22 LYS B N 1
ATOM 914 C CA . LYS B 1 22 ? 20.703 3.961 5.82 1 98.38 22 LYS B CA 1
ATOM 915 C C . LYS B 1 22 ? 20.391 2.529 6.254 1 98.38 22 LYS B C 1
ATOM 917 O O . LYS B 1 22 ? 21.312 1.76 6.562 1 98.38 22 LYS B O 1
ATOM 922 N N . GLU B 1 23 ? 19.109 2.139 6.312 1 98.06 23 GLU B N 1
ATOM 923 C CA . GLU B 1 23 ? 18.703 0.796 6.715 1 98.06 23 GLU B CA 1
ATOM 924 C C . GLU B 1 23 ? 19.281 -0.259 5.777 1 98.06 23 GLU B C 1
ATOM 926 O O . GLU B 1 23 ? 19.797 -1.284 6.23 1 98.06 23 GLU B O 1
ATOM 931 N N . ILE B 1 24 ? 19.281 0.073 4.516 1 96.88 24 ILE B N 1
ATOM 932 C CA . ILE B 1 24 ? 19.75 -0.868 3.506 1 96.88 24 ILE B CA 1
ATOM 933 C C . ILE B 1 24 ? 21.281 -0.998 3.592 1 96.88 24 ILE B C 1
ATOM 935 O O . ILE B 1 24 ? 21.812 -2.1 3.473 1 96.88 24 ILE B O 1
ATOM 939 N N . ASP B 1 25 ? 21.953 0.094 3.771 1 96.75 25 ASP B N 1
ATOM 940 C CA . ASP B 1 25 ? 23.406 0.103 3.918 1 96.75 25 ASP B CA 1
ATOM 941 C C . ASP B 1 25 ? 23.828 -0.717 5.133 1 96.75 25 ASP B C 1
ATOM 943 O O . ASP B 1 25 ? 24.906 -1.325 5.125 1 96.75 25 ASP B O 1
ATOM 947 N N . MET B 1 26 ? 22.984 -0.775 6.102 1 97.31 26 MET B N 1
ATOM 948 C CA . MET B 1 26 ? 23.25 -1.537 7.316 1 97.31 26 MET B CA 1
ATOM 949 C C . MET B 1 26 ? 22.844 -2.996 7.148 1 97.31 26 MET B C 1
ATOM 951 O O . MET B 1 26 ? 22.859 -3.764 8.109 1 97.31 26 MET B O 1
ATOM 955 N N . LYS B 1 27 ? 22.391 -3.338 5.969 1 95.56 27 LYS B N 1
ATOM 956 C CA . LYS B 1 27 ? 22.016 -4.691 5.574 1 95.56 27 LYS B CA 1
ATOM 957 C C . LYS B 1 27 ? 20.766 -5.152 6.328 1 95.56 27 LYS B C 1
ATOM 959 O O . LYS B 1 27 ? 20.641 -6.332 6.664 1 95.56 27 LYS B O 1
ATOM 964 N N . ASN B 1 28 ? 19.984 -4.176 6.746 1 95.38 28 ASN B N 1
ATOM 965 C CA . ASN B 1 28 ? 18.641 -4.5 7.203 1 95.38 28 ASN B CA 1
ATOM 966 C C . ASN B 1 28 ? 17.703 -4.789 6.031 1 95.38 28 ASN B C 1
ATOM 968 O O . ASN B 1 28 ? 17.297 -3.873 5.312 1 95.38 28 ASN B O 1
ATOM 972 N N . TYR B 1 29 ? 17.297 -6.066 5.895 1 93.75 29 TYR B N 1
ATOM 973 C CA . TYR B 1 29 ? 16.453 -6.418 4.75 1 93.75 29 TYR B CA 1
ATOM 974 C C . TYR B 1 29 ? 15.07 -6.855 5.203 1 93.75 29 TYR B C 1
ATOM 976 O O . TYR B 1 29 ? 14.375 -7.574 4.48 1 93.75 29 TYR B O 1
ATOM 984 N N . ASN B 1 30 ? 14.836 -6.566 6.488 1 96.75 30 ASN B N 1
ATOM 985 C CA . ASN B 1 30 ? 13.453 -6.73 6.93 1 96.75 30 ASN B CA 1
ATOM 986 C C . ASN B 1 30 ? 12.562 -5.602 6.418 1 96.75 30 ASN B C 1
ATOM 988 O O . ASN B 1 30 ? 12.438 -4.559 7.066 1 96.75 30 ASN B O 1
ATOM 992 N N . LEU B 1 31 ? 11.992 -5.848 5.266 1 96.94 31 LEU B N 1
ATOM 993 C CA . LEU B 1 31 ? 11.258 -4.828 4.523 1 96.94 31 LEU B CA 1
ATOM 994 C C . LEU B 1 31 ? 10.086 -4.293 5.34 1 96.94 31 LEU B C 1
ATOM 996 O O . LEU B 1 31 ? 9.766 -3.105 5.273 1 96.94 31 LEU B O 1
ATOM 1000 N N . GLN B 1 32 ? 9.57 -5.152 6.133 1 96.38 32 GLN B N 1
ATOM 1001 C CA . GLN B 1 32 ? 8.477 -4.73 7.004 1 96.38 32 GLN B CA 1
ATOM 1002 C C . GLN B 1 32 ? 8.969 -3.736 8.055 1 96.38 32 GLN B C 1
ATOM 1004 O O . GLN B 1 32 ? 8.289 -2.75 8.352 1 96.38 32 GLN B O 1
ATOM 1009 N N . GLN B 1 33 ? 9.992 -3.994 8.562 1 97.25 33 GLN B N 1
ATOM 1010 C CA . GLN B 1 33 ? 10.555 -3.115 9.578 1 97.25 33 GLN B CA 1
ATOM 1011 C C . GLN B 1 33 ? 10.953 -1.767 8.992 1 97.25 33 GLN B C 1
ATOM 1013 O O . GLN B 1 33 ? 10.789 -0.728 9.633 1 97.25 33 GLN B O 1
ATOM 1018 N N . ILE B 1 34 ? 11.484 -1.812 7.828 1 98.31 34 ILE B N 1
ATOM 1019 C CA . ILE B 1 34 ? 11.875 -0.572 7.164 1 98.31 34 ILE B CA 1
ATOM 1020 C C . ILE B 1 34 ? 10.633 0.27 6.871 1 98.31 34 ILE B C 1
ATOM 1022 O O . ILE B 1 34 ? 10.625 1.479 7.117 1 98.31 34 ILE B O 1
ATOM 1026 N N . ALA B 1 35 ? 9.633 -0.394 6.391 1 98.5 35 ALA B N 1
ATOM 1027 C CA . ALA B 1 35 ? 8.383 0.306 6.121 1 98.5 35 ALA B CA 1
ATOM 1028 C C . ALA B 1 35 ? 7.809 0.919 7.395 1 98.5 35 ALA B C 1
ATOM 1030 O O . ALA B 1 35 ? 7.348 2.062 7.387 1 98.5 35 ALA B O 1
ATOM 1031 N N . LYS B 1 36 ? 7.871 0.168 8.414 1 98.12 36 LYS B N 1
ATOM 1032 C CA . LYS B 1 36 ? 7.391 0.648 9.711 1 98.12 36 LYS B CA 1
ATOM 1033 C C . LYS B 1 36 ? 8.18 1.868 10.172 1 98.12 36 LYS B C 1
ATOM 1035 O O . LYS B 1 36 ? 7.602 2.867 10.602 1 98.12 36 LYS B O 1
ATOM 1040 N N . LEU B 1 37 ? 9.422 1.772 10.094 1 98.44 37 LEU B N 1
ATOM 1041 C CA . LEU B 1 37 ? 10.305 2.857 10.5 1 98.44 37 LEU B CA 1
ATOM 1042 C C . LEU B 1 37 ? 9.984 4.137 9.727 1 98.44 37 LEU B C 1
ATOM 1044 O O . LEU B 1 37 ? 9.836 5.203 10.32 1 98.44 37 LEU B O 1
ATOM 1048 N N . LEU B 1 38 ? 9.922 3.99 8.445 1 98.56 38 LEU B N 1
ATOM 1049 C CA . LEU B 1 38 ? 9.664 5.148 7.594 1 98.56 38 LEU B CA 1
ATOM 1050 C C . LEU B 1 38 ? 8.289 5.738 7.895 1 98.56 38 LEU B C 1
ATOM 1052 O O . LEU B 1 38 ? 8.156 6.949 8.102 1 98.56 38 LEU B O 1
ATOM 1056 N N . LYS B 1 39 ? 7.316 4.961 7.965 1 97.81 39 LYS B N 1
ATOM 1057 C CA . LYS B 1 39 ? 5.953 5.402 8.234 1 97.81 39 LYS B CA 1
ATOM 1058 C C . LYS B 1 39 ? 5.867 6.121 9.578 1 97.81 39 LYS B C 1
ATOM 1060 O O . LYS B 1 39 ? 5.32 7.227 9.664 1 97.81 39 LYS B O 1
ATOM 1065 N N . GLU B 1 40 ? 6.406 5.543 10.57 1 98.19 40 GLU B N 1
ATOM 1066 C CA . GLU B 1 40 ? 6.316 6.109 11.914 1 98.19 40 GLU B CA 1
ATOM 1067 C C . GLU B 1 40 ? 7.121 7.402 12.023 1 98.19 40 GLU B C 1
ATOM 1069 O O . GLU B 1 40 ? 6.703 8.344 12.703 1 98.19 40 GLU B O 1
ATOM 1074 N N . THR B 1 41 ? 8.227 7.477 11.438 1 98.44 41 THR B N 1
ATOM 1075 C CA . THR B 1 41 ? 9.047 8.688 11.445 1 98.44 41 THR B CA 1
ATOM 1076 C C . THR B 1 41 ? 8.305 9.844 10.773 1 98.44 41 THR B C 1
ATOM 1078 O O . THR B 1 41 ? 8.305 10.961 11.289 1 98.44 41 THR B O 1
ATOM 1081 N N . PHE B 1 42 ? 7.648 9.555 9.734 1 97.75 42 PHE B N 1
ATOM 1082 C CA . PHE B 1 42 ? 6.926 10.602 9.023 1 97.75 42 PHE B CA 1
ATOM 1083 C C . PHE B 1 42 ? 5.656 10.984 9.773 1 97.75 42 PHE B C 1
ATOM 1085 O O . PHE B 1 42 ? 5.289 12.164 9.812 1 97.75 42 PHE B O 1
ATOM 1092 N N . ASP B 1 43 ? 5.035 10.023 10.328 1 96.31 43 ASP B N 1
ATOM 1093 C CA . ASP B 1 43 ? 3.9 10.352 11.18 1 96.31 43 ASP B CA 1
ATOM 1094 C C . ASP B 1 43 ? 4.312 11.312 12.297 1 96.31 43 ASP B C 1
ATOM 1096 O O . ASP B 1 43 ? 3.613 12.289 12.57 1 96.31 43 ASP B O 1
ATOM 1100 N N . LYS B 1 44 ? 5.414 11.055 12.875 1 97.6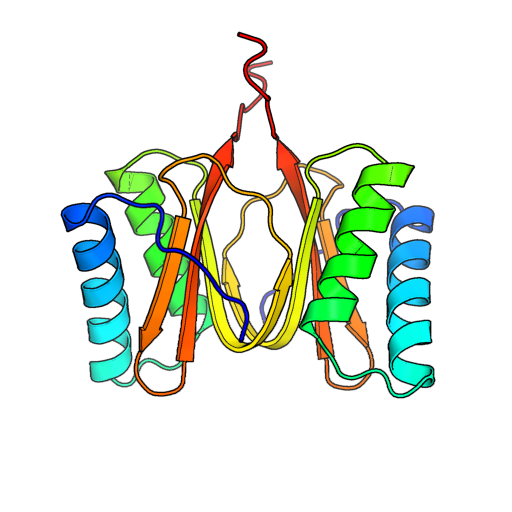2 44 LYS B N 1
ATOM 1101 C CA . LYS B 1 44 ? 5.906 11.844 14.008 1 97.62 44 LYS B CA 1
ATOM 1102 C C . LYS B 1 44 ? 6.375 13.219 13.555 1 97.62 44 LYS B C 1
ATOM 1104 O O . LYS B 1 44 ? 6.16 14.219 14.25 1 97.62 44 LYS B O 1
ATOM 1109 N N . THR B 1 45 ? 6.945 13.336 12.406 1 96.88 45 THR B N 1
ATOM 1110 C CA . THR B 1 45 ? 7.625 14.547 11.961 1 96.88 45 THR B CA 1
ATOM 1111 C C . THR B 1 45 ? 6.676 15.438 11.172 1 96.88 45 THR B C 1
ATOM 1113 O O . THR B 1 45 ? 6.766 16.672 11.25 1 96.88 45 THR B O 1
ATOM 1116 N N . TYR B 1 46 ? 5.746 14.828 10.445 1 94.62 46 TYR B N 1
ATOM 1117 C CA . TYR B 1 46 ? 4.992 15.625 9.477 1 94.62 46 TYR B CA 1
ATOM 1118 C C . TYR B 1 46 ? 3.492 15.445 9.672 1 94.62 46 TYR B C 1
ATOM 1120 O O . TYR B 1 46 ? 2.693 15.859 8.836 1 94.62 46 TYR B O 1
ATOM 1128 N N . GLY B 1 47 ? 3.096 14.773 10.688 1 93.31 47 GLY B N 1
ATOM 1129 C CA . GLY B 1 47 ? 1.684 14.555 10.961 1 93.31 47 GLY B CA 1
ATOM 1130 C C . GLY B 1 47 ? 1.204 13.172 10.555 1 93.31 47 GLY B C 1
ATOM 1131 O O . GLY B 1 47 ? 1.701 12.602 9.578 1 93.31 47 GLY B O 1
ATOM 1132 N N . ILE B 1 48 ? 0.162 12.719 11.117 1 91.62 48 ILE B N 1
ATOM 1133 C CA . ILE B 1 48 ? -0.301 11.336 10.992 1 91.62 48 ILE B CA 1
ATOM 1134 C C . ILE B 1 48 ? -0.864 11.102 9.594 1 91.62 48 ILE B C 1
ATOM 1136 O O . ILE B 1 48 ? -1.162 12.055 8.867 1 91.62 48 ILE B O 1
ATOM 1140 N N . GLY B 1 49 ? -0.941 9.812 9.195 1 92.25 49 GLY B N 1
ATOM 1141 C CA . GLY B 1 49 ? -1.63 9.453 7.965 1 92.25 49 GLY B CA 1
ATOM 1142 C C . GLY B 1 49 ? -0.703 8.883 6.906 1 92.25 49 GLY B C 1
ATOM 1143 O O . GLY B 1 49 ? -1.149 8.508 5.824 1 92.25 49 GLY B O 1
ATOM 1144 N N . TRP B 1 50 ? 0.511 8.805 7.207 1 95.38 50 TRP B N 1
ATOM 1145 C CA . TRP B 1 50 ? 1.442 8.273 6.219 1 95.38 50 TRP B CA 1
ATOM 1146 C C . TRP B 1 50 ? 1.311 6.758 6.102 1 95.38 50 TRP B C 1
ATOM 1148 O O . TRP B 1 50 ? 1.016 6.078 7.09 1 95.38 50 TRP B O 1
ATOM 1158 N N . GLN B 1 51 ? 1.502 6.152 4.895 1 96.5 51 GLN B N 1
ATOM 1159 C CA . GLN B 1 51 ? 1.578 4.73 4.57 1 96.5 51 GLN B CA 1
ATOM 1160 C C . GLN B 1 51 ? 2.857 4.414 3.799 1 96.5 51 GLN B C 1
ATOM 1162 O O . GLN B 1 51 ? 3.324 5.223 2.996 1 96.5 51 GLN B O 1
ATOM 1167 N N . CYS B 1 52 ? 3.377 3.246 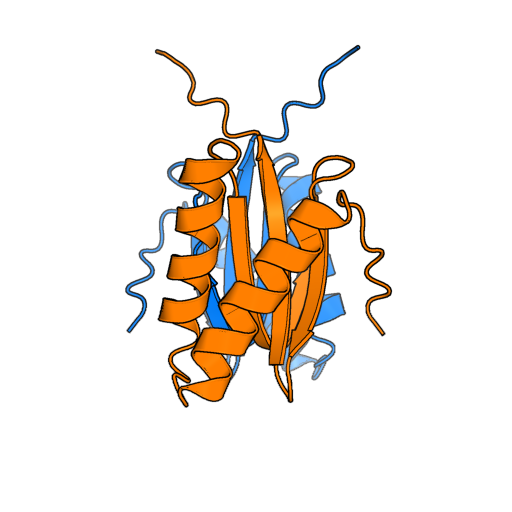4 1 98.25 52 CYS B N 1
ATOM 1168 C CA . CYS B 1 52 ? 4.637 2.926 3.338 1 98.25 52 CYS B CA 1
ATOM 1169 C C . CYS B 1 52 ? 4.625 1.496 2.807 1 98.25 52 CYS B C 1
ATOM 1171 O O . CYS B 1 52 ? 4.172 0.578 3.494 1 98.25 52 CYS B O 1
ATOM 1173 N N . ILE B 1 53 ? 5.059 1.321 1.606 1 98.31 53 ILE B N 1
ATOM 1174 C CA . ILE B 1 53 ? 5.297 0.037 0.956 1 98.31 53 ILE B CA 1
ATOM 1175 C C . ILE B 1 53 ? 6.742 -0.034 0.468 1 98.31 53 ILE B C 1
ATOM 1177 O O . ILE B 1 53 ? 7.258 0.93 -0.103 1 98.31 53 ILE B O 1
ATOM 1181 N N . ILE B 1 54 ? 7.41 -1.106 0.685 1 98.31 54 ILE B N 1
ATOM 1182 C CA . ILE B 1 54 ? 8.758 -1.336 0.173 1 98.31 54 ILE B CA 1
ATOM 1183 C C . ILE B 1 54 ? 8.883 -2.771 -0.334 1 98.31 54 ILE B C 1
ATOM 1185 O O . ILE B 1 54 ? 8.445 -3.711 0.334 1 98.31 54 ILE B O 1
ATOM 1189 N N . GLY B 1 55 ? 9.43 -2.975 -1.54 1 97.56 55 GLY B N 1
ATOM 1190 C CA . GLY B 1 55 ? 9.555 -4.324 -2.068 1 97.56 55 GLY B CA 1
ATOM 1191 C C . GLY B 1 55 ? 10.289 -4.375 -3.396 1 97.56 55 GLY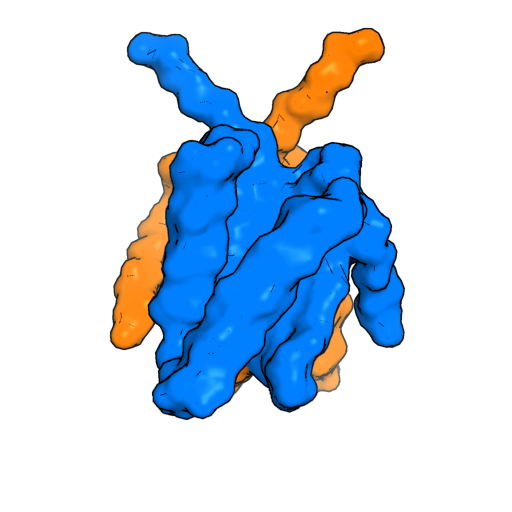 B C 1
ATOM 1192 O O . GLY B 1 55 ? 10.617 -3.336 -3.971 1 97.56 55 GLY B O 1
ATOM 1193 N N . ASN B 1 56 ? 10.586 -5.609 -3.928 1 96.38 56 ASN B N 1
ATOM 1194 C CA . ASN B 1 56 ? 11.297 -5.75 -5.195 1 96.38 56 ASN B CA 1
ATOM 1195 C C . ASN B 1 56 ? 10.422 -6.418 -6.254 1 96.38 56 ASN B C 1
ATOM 1197 O O . ASN B 1 56 ? 10.789 -6.457 -7.43 1 96.38 56 ASN B O 1
ATOM 1201 N N . SER B 1 57 ? 9.211 -6.914 -5.809 1 96 57 SER B N 1
ATOM 1202 C CA . SER B 1 57 ? 8.289 -7.52 -6.762 1 96 57 SER B CA 1
ATOM 1203 C C . SER B 1 57 ? 6.84 -7.324 -6.324 1 96 57 SER B C 1
ATOM 1205 O O . SER B 1 57 ? 6.254 -8.211 -5.691 1 96 57 SER B O 1
ATOM 1207 N N . PHE B 1 58 ? 6.297 -6.215 -6.711 1 97.5 58 PHE B N 1
ATOM 1208 C CA . PHE B 1 58 ? 4.914 -5.906 -6.355 1 97.5 58 PHE B CA 1
ATOM 1209 C C . PHE B 1 58 ? 4.316 -4.898 -7.332 1 97.5 58 PHE B C 1
ATOM 1211 O O . PHE B 1 58 ? 5.047 -4.188 -8.023 1 97.5 58 PHE B O 1
ATOM 1218 N N . GLY B 1 59 ? 3.023 -4.863 -7.422 1 96.75 59 GLY B N 1
ATOM 1219 C CA . GLY B 1 59 ? 2.217 -3.814 -8.023 1 96.75 59 GLY B CA 1
ATOM 1220 C C . GLY B 1 59 ? 1.236 -3.184 -7.055 1 96.75 59 GLY B C 1
ATOM 1221 O O . GLY B 1 59 ? 0.875 -3.793 -6.047 1 96.75 59 GLY B O 1
ATOM 1222 N N . CYS B 1 60 ? 0.861 -1.926 -7.352 1 97.12 60 CYS B N 1
ATOM 1223 C CA . CYS B 1 60 ? -0.081 -1.245 -6.473 1 97.12 60 CYS B CA 1
ATOM 1224 C C . CYS B 1 60 ? -0.871 -0.186 -7.23 1 97.12 60 CYS B C 1
ATOM 1226 O O . CYS B 1 60 ? -0.479 0.22 -8.328 1 97.12 60 CYS B O 1
ATOM 1228 N N . TYR B 1 61 ? -1.968 0.07 -6.723 1 96.38 61 TYR B N 1
ATOM 1229 C CA . TYR B 1 61 ? -2.785 1.183 -7.191 1 96.38 61 TYR B CA 1
ATOM 1230 C C . TYR B 1 61 ? -3.402 1.94 -6.023 1 96.38 61 TYR B C 1
ATOM 1232 O O . TYR B 1 61 ? -4.258 1.407 -5.312 1 96.38 61 TYR B O 1
ATOM 1240 N N . ILE B 1 62 ? -2.865 3.178 -5.836 1 94.19 62 ILE B N 1
ATOM 1241 C CA . ILE B 1 62 ? -3.213 3.941 -4.641 1 94.19 62 ILE B CA 1
ATOM 1242 C C . ILE B 1 62 ? -3.605 5.363 -5.031 1 94.19 62 ILE B C 1
ATOM 1244 O O . ILE B 1 62 ? -3.127 5.891 -6.039 1 94.19 62 ILE B O 1
ATOM 1248 N N . THR B 1 63 ? -4.488 5.922 -4.309 1 90 63 THR B N 1
ATOM 1249 C CA . THR B 1 63 ? -4.844 7.336 -4.402 1 90 63 THR B CA 1
ATOM 1250 C C . THR B 1 63 ? -4.211 8.125 -3.26 1 90 63 THR B C 1
ATOM 1252 O O . THR B 1 63 ? -4.176 7.664 -2.119 1 90 63 THR B O 1
ATOM 1255 N N . HIS B 1 64 ? -3.588 9.219 -3.57 1 85.56 64 HIS B N 1
ATOM 1256 C CA . HIS B 1 64 ? -2.883 10.016 -2.57 1 85.56 64 HIS B CA 1
ATOM 1257 C C . HIS B 1 64 ? -3.264 11.484 -2.668 1 85.56 64 HIS B C 1
ATOM 1259 O O . HIS B 1 64 ? -3.814 11.922 -3.68 1 85.56 64 HIS B O 1
ATOM 1265 N N . LEU B 1 65 ? -3.02 12.242 -1.603 1 84.56 65 LEU B N 1
ATOM 1266 C CA . LEU B 1 65 ? -3.215 13.688 -1.575 1 84.56 65 LEU B CA 1
ATOM 1267 C C . LEU B 1 65 ? -2.131 14.398 -2.379 1 84.56 65 LEU B C 1
ATOM 1269 O O . LEU B 1 65 ? -1.054 13.836 -2.605 1 84.56 65 LEU B O 1
ATOM 1273 N N . PRO B 1 66 ? -2.465 15.562 -2.846 1 86.88 66 PRO B N 1
ATOM 1274 C CA . PRO B 1 66 ? -1.44 16.344 -3.555 1 86.88 66 PRO B CA 1
ATOM 1275 C C . PRO B 1 66 ? -0.207 16.609 -2.695 1 86.88 66 PRO B C 1
ATOM 1277 O O . PRO B 1 66 ? -0.33 16.859 -1.494 1 86.88 66 PRO B O 1
ATOM 1280 N N . ASN B 1 67 ? 0.981 16.516 -3.266 1 88.19 67 ASN B N 1
ATOM 1281 C CA . ASN B 1 67 ? 2.268 16.828 -2.656 1 88.19 67 ASN B CA 1
ATOM 1282 C C . ASN B 1 67 ? 2.578 15.906 -1.484 1 88.19 67 ASN B C 1
ATOM 1284 O O . ASN B 1 67 ? 3.258 16.297 -0.536 1 88.19 67 ASN B O 1
ATOM 1288 N N . SER B 1 68 ? 2.006 14.805 -1.472 1 92 68 SER B N 1
ATOM 1289 C CA . SER B 1 68 ? 2.174 13.883 -0.354 1 92 68 SER B CA 1
ATOM 1290 C C . SER B 1 68 ? 2.496 12.477 -0.841 1 92 68 SER B C 1
ATOM 1292 O O . SER B 1 68 ? 2.057 11.492 -0.245 1 92 68 SER B O 1
ATOM 1294 N N . PHE B 1 69 ? 3.168 12.438 -1.921 1 95.44 69 PHE B N 1
ATOM 1295 C CA . PHE B 1 69 ? 3.506 11.156 -2.521 1 95.44 69 PHE B CA 1
ATOM 1296 C C . PHE B 1 69 ? 4.977 11.109 -2.91 1 95.44 69 PHE B C 1
ATOM 1298 O O . PHE B 1 69 ? 5.492 12.039 -3.529 1 95.44 69 PHE B O 1
ATOM 1305 N N . LEU B 1 70 ? 5.594 10 -2.621 1 97 70 LEU B N 1
ATOM 1306 C CA . LEU B 1 70 ? 6.992 9.789 -2.982 1 97 70 LEU B CA 1
ATOM 1307 C C . LEU B 1 70 ? 7.223 8.352 -3.455 1 97 70 LEU B C 1
ATOM 1309 O O . LEU B 1 70 ? 6.832 7.402 -2.777 1 97 70 LEU B O 1
ATOM 1313 N N . TYR B 1 71 ? 7.754 8.242 -4.594 1 96.75 71 TYR B N 1
ATOM 1314 C CA . TYR B 1 71 ? 8.25 6.977 -5.121 1 96.75 71 TYR B CA 1
ATOM 1315 C C . TYR B 1 71 ? 9.742 7.051 -5.418 1 96.75 7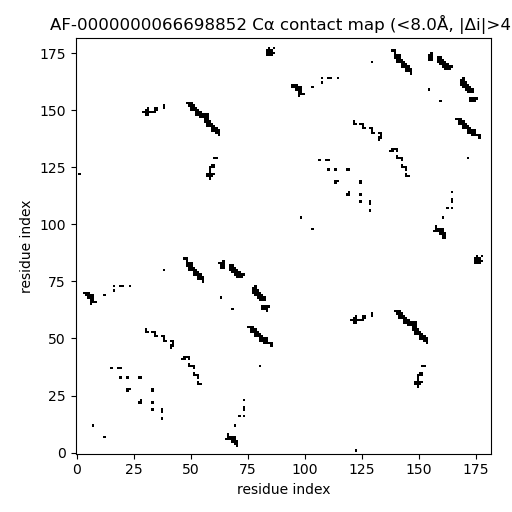1 TYR B C 1
ATOM 1317 O O . TYR B 1 71 ? 10.203 7.98 -6.082 1 96.75 71 TYR B O 1
ATOM 1325 N N . PHE B 1 72 ? 10.5 6.066 -4.977 1 97.06 72 PHE B N 1
ATOM 1326 C CA . PHE B 1 72 ? 11.922 6.035 -5.316 1 97.06 72 PHE B CA 1
ATOM 1327 C C . PHE B 1 72 ? 12.469 4.613 -5.23 1 97.06 72 PHE B C 1
ATOM 1329 O O . PHE B 1 72 ? 11.812 3.725 -4.676 1 97.06 72 PHE B O 1
ATOM 1336 N N . SER B 1 73 ? 13.609 4.477 -5.82 1 96.62 73 SER B N 1
ATOM 1337 C CA . SER B 1 73 ? 14.297 3.193 -5.758 1 96.62 73 SER B CA 1
ATOM 1338 C C . SER B 1 73 ? 15.523 3.271 -4.855 1 96.62 73 SER B C 1
ATOM 1340 O O . SER B 1 73 ? 16.203 4.297 -4.812 1 96.62 73 SER B O 1
ATOM 1342 N N . VAL B 1 74 ? 15.75 2.256 -4.137 1 96.44 74 VAL B N 1
ATOM 1343 C CA . VAL B 1 74 ? 16.969 2.068 -3.365 1 96.44 74 VAL B CA 1
ATOM 1344 C C . VAL B 1 74 ? 17.531 0.665 -3.605 1 96.44 74 VAL B C 1
ATOM 1346 O O . VAL B 1 74 ? 16.906 -0.329 -3.223 1 96.44 74 VAL B O 1
ATOM 1349 N N . GLN B 1 75 ? 18.672 0.654 -4.285 1 94.94 75 GLN B N 1
ATOM 1350 C CA . GLN B 1 75 ? 19.203 -0.622 -4.754 1 94.94 75 GLN B CA 1
ATOM 1351 C C . GLN B 1 75 ? 18.156 -1.386 -5.566 1 94.94 75 GLN B C 1
ATOM 1353 O O . GLN B 1 75 ? 17.641 -0.875 -6.562 1 94.94 75 GLN B O 1
ATOM 1358 N N . TYR B 1 76 ? 17.781 -2.582 -5.125 1 93.88 76 TYR B N 1
ATOM 1359 C CA . TYR B 1 76 ? 16.859 -3.361 -5.941 1 93.88 76 TYR B CA 1
ATOM 1360 C C . TYR B 1 76 ? 15.43 -3.256 -5.406 1 93.88 76 TYR B C 1
ATOM 1362 O O . TYR B 1 76 ? 14.508 -3.885 -5.941 1 93.88 76 TYR B O 1
ATOM 1370 N N . PHE B 1 77 ? 15.25 -2.344 -4.441 1 96.94 77 PHE B N 1
ATOM 1371 C CA . PHE B 1 77 ? 13.93 -2.191 -3.855 1 96.94 77 PHE B CA 1
ATOM 1372 C C . PHE B 1 77 ? 13.242 -0.936 -4.379 1 96.94 77 PHE B C 1
ATOM 1374 O O . PHE B 1 77 ? 13.906 0.06 -4.68 1 96.94 77 PHE B O 1
ATOM 1381 N N . SER B 1 78 ? 11.969 -1.028 -4.492 1 97.19 78 SER B N 1
ATOM 1382 C CA . SER B 1 78 ? 11.133 0.151 -4.695 1 97.19 78 SER B CA 1
ATOM 1383 C C . SER B 1 78 ? 10.438 0.561 -3.4 1 97.19 78 SER B C 1
ATOM 1385 O O . SER B 1 78 ? 10 -0.294 -2.629 1 97.19 78 SER B O 1
ATOM 1387 N N . VAL B 1 79 ? 10.273 1.871 -3.234 1 98.06 79 VAL B N 1
ATOM 1388 C CA . VAL B 1 79 ? 9.633 2.418 -2.041 1 98.06 79 VAL B CA 1
ATOM 1389 C C . VAL B 1 79 ? 8.508 3.365 -2.443 1 98.06 79 VAL B C 1
ATOM 1391 O O . VAL B 1 79 ? 8.68 4.195 -3.34 1 98.06 79 VAL B O 1
ATOM 1394 N N . ILE B 1 80 ? 7.398 3.191 -1.779 1 97.94 80 ILE B N 1
ATOM 1395 C CA . ILE B 1 80 ? 6.281 4.117 -1.94 1 97.94 80 ILE B CA 1
ATOM 1396 C C . ILE B 1 80 ? 5.859 4.656 -0.576 1 97.94 80 ILE B C 1
ATOM 1398 O O . ILE B 1 80 ? 5.594 3.885 0.348 1 97.94 80 ILE B O 1
ATOM 1402 N N . LEU B 1 81 ? 5.855 5.922 -0.469 1 97.88 81 LEU B N 1
ATOM 1403 C CA . LEU B 1 81 ? 5.418 6.66 0.71 1 97.88 81 LEU B CA 1
ATOM 1404 C C . LEU B 1 81 ? 4.363 7.699 0.342 1 97.88 81 LEU B C 1
ATOM 1406 O O . LEU B 1 81 ? 4.562 8.492 -0.584 1 97.88 81 LEU B O 1
ATOM 1410 N N . PHE B 1 82 ? 3.215 7.59 1.052 1 96 82 PHE B N 1
ATOM 1411 C CA . PHE B 1 82 ? 2.168 8.555 0.723 1 96 82 PHE B CA 1
ATOM 1412 C C . PHE B 1 82 ? 1.276 8.812 1.932 1 96 82 PHE B C 1
ATOM 1414 O O . PHE B 1 82 ? 1.197 7.988 2.842 1 96 82 PHE B O 1
ATOM 1421 N N . GLN B 1 83 ? 0.701 9.969 1.91 1 93.44 83 GLN B N 1
ATOM 1422 C CA . GLN B 1 83 ? -0.17 10.352 3.016 1 93.44 83 GLN B CA 1
ATOM 1423 C C . GLN B 1 83 ? -1.641 10.242 2.623 1 93.44 83 GLN B C 1
ATOM 1425 O O . GLN B 1 83 ? -2.002 10.5 1.472 1 93.44 83 GLN B O 1
ATOM 1430 N N . THR B 1 84 ? -2.445 9.766 3.527 1 90 84 THR B N 1
ATOM 1431 C CA . THR B 1 84 ? -3.896 9.742 3.385 1 90 84 THR B CA 1
ATOM 1432 C C . THR B 1 84 ? -4.562 10.594 4.461 1 90 84 THR B C 1
ATOM 1434 O O . THR B 1 84 ? -3.904 11.023 5.41 1 90 84 THR B O 1
ATOM 1437 N N . ASN B 1 85 ? -5.863 11.008 4.234 1 80.12 85 ASN B N 1
ATOM 1438 C CA . ASN B 1 85 ? -6.598 11.781 5.23 1 80.12 85 ASN B CA 1
ATOM 1439 C C . ASN B 1 85 ? -7.148 10.891 6.34 1 80.12 85 ASN B C 1
ATOM 1441 O O . ASN B 1 85 ? -7.762 9.859 6.062 1 80.12 85 ASN B O 1
ATOM 1445 N N . LEU B 1 86 ? -6.492 10.727 7.398 1 64.56 86 LEU B N 1
ATOM 1446 C CA . LEU B 1 86 ? -7.051 9.953 8.5 1 64.56 86 LEU B CA 1
ATOM 1447 C C . LEU B 1 86 ? -7.953 10.82 9.367 1 64.56 86 LEU B C 1
ATOM 1449 O O . LEU B 1 86 ? -7.504 11.82 9.938 1 64.56 86 LEU B O 1
ATOM 1453 N N . THR B 1 87 ? -8.992 11.383 8.992 1 51.59 87 THR B N 1
ATOM 1454 C CA . THR B 1 87 ? -9.867 12.156 9.859 1 51.59 87 THR B CA 1
ATOM 1455 C C . THR B 1 87 ? -10.5 11.266 10.93 1 51.59 87 THR B C 1
ATOM 1457 O O . THR B 1 87 ? -11.234 10.328 10.609 1 51.59 87 THR B O 1
ATOM 1460 N N . THR B 1 88 ? -9.664 10.867 11.891 1 45.5 88 THR B N 1
ATOM 1461 C CA . THR B 1 88 ? -10.297 10.227 13.039 1 45.5 88 THR B CA 1
ATOM 1462 C C . THR B 1 88 ? -11.594 10.953 13.422 1 45.5 88 THR B C 1
ATOM 1464 O O . THR B 1 88 ? -11.633 12.18 13.445 1 45.5 88 THR B O 1
ATOM 1467 N N . ALA B 1 89 ? -12.68 10.438 13.07 1 37.22 89 ALA B N 1
ATOM 1468 C CA . ALA B 1 89 ? -13.914 11.008 13.602 1 37.22 89 ALA B CA 1
ATOM 1469 C C . ALA B 1 89 ? -13.812 11.25 15.102 1 37.22 89 ALA B C 1
ATOM 1471 O O . ALA B 1 89 ? -13.43 10.359 15.859 1 37.22 89 ALA B O 1
ATOM 1472 N N . ILE B 1 90 ? -13.297 12.32 15.57 1 31.53 90 ILE B N 1
ATOM 1473 C CA . ILE B 1 90 ? -13.594 12.641 16.969 1 31.53 90 ILE B CA 1
ATOM 1474 C C . ILE B 1 90 ? -15.07 12.398 17.25 1 31.53 90 ILE B C 1
ATOM 1476 O O . ILE B 1 90 ? -15.938 13.008 16.609 1 31.53 90 ILE B O 1
ATOM 1480 N N . VAL B 1 91 ? -15.367 11.148 17.531 1 26.7 91 VAL B N 1
ATOM 1481 C CA . VAL B 1 91 ? -16.609 11.008 18.266 1 26.7 91 VAL B CA 1
ATOM 1482 C C . VAL B 1 91 ? -16.375 11.305 19.75 1 26.7 91 VAL B C 1
ATOM 1484 O O . VAL B 1 91 ? -15.281 11.055 20.266 1 26.7 91 VAL B O 1
#

Nearest PDB structures (foldseek):
  7y8w-assembly1_B  TM=9.187E-01  e=6.955E-08  Caenorhabditis elegans
  8glv-assembly1_LG  TM=9.101E-01  e=1.574E-07  Chlamydomonas reinhardtii
  7cnu-assembly2_B  TM=9.139E-01  e=2.067E-07  Homo sapiens
  7n9f-assembly1_s  TM=9.314E-01  e=5.741E-07  Saccharomyces cerevisiae
  3rjs-assembly1_A-2  TM=9.092E-01  e=9.247E-07  Toxoplasma gondii

Radius of gyration: 15.92 Å; Cα contacts (8 Å, |Δi|>4): 321; chains: 2; bounding box: 42×42×35 Å

Secondary structure (DSSP, 8-state):
------BS-HHHHHHHHHHHHHHHHTT---HHHHHHHHHHHHHHHH-S-EEEEEEEEEEEE----TT-EEEEEETTEEEEEEE-B------/------BS-HHHHHHHHHHHHHHHHTT---HHHHHHHHHHHHHHHH-S-EEEEEEEEEEEE----TT-EEEEEETTEEEEEEE-B------

Organism: Brugia malayi (NCBI:txid6279)

Sequence (182 aa):
MMNYSIEMDKAKALFAQKLVQKEIDMKNYNLQQIAKLLKETFDKTYGIGWQCIIGNSFGCYITHLPNSFLYFSVQYFSVILFQTNLTTAIVMMNYSIEMDKAKALFAQKLVQKEIDMKNYNLQQIAKLLKETFDKTYGIGWQCIIGNSFGCYITHLPNSFLYFSVQYFSVILFQTNLTTAIV

InterPro domains:
  IPR001372 Dynein light chain, type 1/2 [PF01221] (7-84)
  IPR001372 Dynein light chain, type 1/2 [PTHR11886] (16-83)
  IPR001372 Dynein light chain, type 1/2 [SM01375] (2-84)
  IPR037177 Dynein light chain superfamily [G3DSA:3.30.740.10] (2-84)
  IPR037177 Dynein light chain superfamily [SSF54648] (5-84)